Protein AF-A0A967VRZ6-F1 (afdb_monomer_lite)

Foldseek 3Di:
DPVPPPDPPPVVPPDDPVVVLVVVLVVVLVVCVVVLVVQLVVLQVVVVVDDDDPVCNCLSVVLSVLVSLVVSVVSVVVSCVVVDDPVRCCCVVVVVVVVQVVVQVVLVVCVVVDVVSVPPGSNVVVCCCQCPPPHSVVSVVPDSDPDDD

Secondary structure (DSSP, 8-state):
---SS----TTTSS--HHHHHHHHHHHHHHHTHHHHHHHHHHHHHHHHTS---GGGTTHHHHHHHHHHHHHHHHHHHHHHHHHS-HHHHHHHHHHHHHHHHHHHHHHHHHHTT-GGGTT--HHHHHHHHHHSTT-TTHHHHS-SSSS--

Radius of gyration: 22.6 Å; chains: 1; bounding box: 40×60×63 Å

Structure (mmCIF, N/CA/C/O backbone):
data_AF-A0A967VRZ6-F1
#
_entry.id   AF-A0A967VRZ6-F1
#
loop_
_atom_site.group_PDB
_atom_site.id
_atom_site.type_symbol
_atom_site.label_atom_id
_atom_site.label_alt_id
_atom_site.label_comp_id
_atom_site.label_asym_id
_atom_site.label_entity_id
_atom_site.label_seq_id
_atom_site.pdbx_PDB_ins_code
_atom_site.Cartn_x
_atom_site.Cartn_y
_atom_site.Cartn_z
_atom_site.occupancy
_atom_site.B_iso_or_equiv
_atom_site.auth_seq_id
_atom_site.auth_comp_id
_atom_site.auth_asym_id
_atom_site.auth_atom_id
_atom_site.pdbx_PDB_model_num
ATOM 1 N N . PRO A 1 1 ? -8.370 15.544 37.662 1.00 50.69 1 PRO A N 1
ATOM 2 C CA . PRO A 1 1 ? -7.248 16.485 37.895 1.00 50.69 1 PRO A CA 1
ATOM 3 C C . PRO A 1 1 ? -6.350 16.622 36.646 1.00 50.69 1 PRO A C 1
ATOM 5 O O . PRO A 1 1 ? -5.153 16.394 36.717 1.00 50.69 1 PRO A O 1
ATOM 8 N N . ASP A 1 2 ? -6.941 17.003 35.504 1.00 49.00 2 ASP A N 1
ATOM 9 C CA . ASP A 1 2 ? -6.241 17.066 34.200 1.00 49.00 2 ASP A CA 1
ATOM 10 C C . ASP A 1 2 ? -6.598 18.347 33.412 1.00 49.00 2 ASP A C 1
ATOM 12 O O . ASP A 1 2 ? -6.578 18.407 32.190 1.00 49.00 2 ASP A O 1
ATOM 16 N N . HIS A 1 3 ? -7.028 19.393 34.125 1.00 50.84 3 HIS A N 1
ATOM 17 C CA . HIS A 1 3 ? -7.398 20.700 33.552 1.00 50.84 3 HIS A CA 1
ATOM 18 C C . HIS A 1 3 ? -6.331 21.771 33.824 1.00 50.84 3 HIS A C 1
ATOM 20 O O . HIS A 1 3 ? -6.504 22.928 33.459 1.00 50.84 3 HIS A O 1
ATOM 26 N N . GLN A 1 4 ? -5.223 21.394 34.470 1.00 56.00 4 GLN A N 1
ATOM 27 C CA . GLN A 1 4 ? -4.163 22.323 34.870 1.00 56.00 4 GLN A CA 1
ATOM 28 C C . GLN A 1 4 ? -3.108 22.558 33.776 1.00 56.00 4 GLN A C 1
ATOM 30 O O . GLN A 1 4 ? -2.335 23.500 33.888 1.00 56.00 4 GLN A O 1
ATOM 35 N N . ALA A 1 5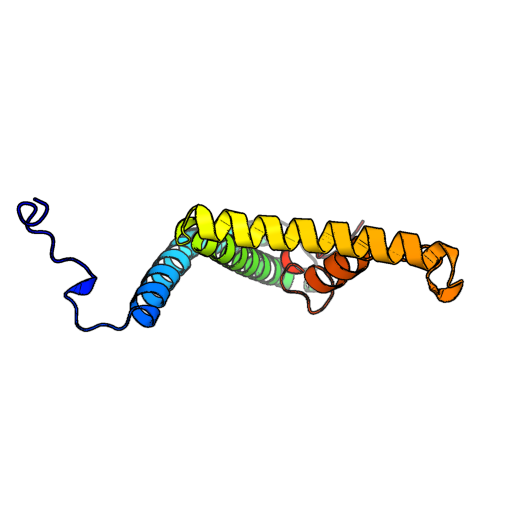 ? -3.086 21.759 32.700 1.00 55.28 5 ALA A N 1
ATOM 36 C CA . ALA A 1 5 ? -2.044 21.844 31.670 1.00 55.28 5 ALA A CA 1
ATOM 37 C C . ALA A 1 5 ? -2.298 22.893 30.565 1.00 55.28 5 ALA A C 1
ATOM 39 O O . ALA A 1 5 ? -1.468 23.047 29.674 1.00 55.28 5 ALA A O 1
ATOM 40 N N . GLY A 1 6 ? -3.432 23.609 30.569 1.00 50.97 6 GLY A N 1
ATOM 41 C CA . GLY A 1 6 ? -3.705 24.679 29.592 1.00 50.97 6 GLY A CA 1
ATOM 42 C C . GLY A 1 6 ? -3.729 24.230 28.122 1.00 50.97 6 GLY A C 1
ATOM 43 O O . GLY A 1 6 ? -3.726 25.060 27.216 1.00 50.97 6 GLY A O 1
ATOM 44 N N . HIS A 1 7 ? -3.740 22.924 27.857 1.00 55.12 7 HIS A N 1
ATOM 45 C CA . HIS A 1 7 ? -3.824 22.388 26.508 1.00 55.12 7 HIS A CA 1
ATOM 46 C C . HIS A 1 7 ? -5.282 22.433 26.062 1.00 55.12 7 HIS A C 1
ATOM 48 O O . HIS A 1 7 ? -6.134 21.720 26.597 1.00 55.12 7 HIS A O 1
ATOM 54 N N . ALA A 1 8 ? -5.576 23.284 25.079 1.00 57.75 8 ALA A N 1
ATOM 55 C CA . ALA A 1 8 ? -6.825 23.211 24.341 1.00 57.75 8 ALA A CA 1
ATOM 56 C C . ALA A 1 8 ? -6.891 21.825 23.681 1.00 57.75 8 ALA A C 1
ATOM 58 O O . ALA A 1 8 ? -6.202 21.556 22.698 1.00 57.75 8 ALA A O 1
ATOM 59 N N . TYR A 1 9 ? -7.659 20.914 24.279 1.00 56.25 9 TYR A N 1
ATOM 60 C CA . TYR A 1 9 ? -7.866 19.574 23.742 1.00 56.25 9 TYR A CA 1
ATOM 61 C C . TYR A 1 9 ? -8.373 19.697 22.303 1.00 56.25 9 TYR A C 1
ATOM 63 O O . TYR A 1 9 ? -9.279 20.477 22.045 1.00 56.25 9 TYR A O 1
ATOM 71 N N . ALA A 1 10 ? -7.880 18.886 21.365 1.00 55.25 10 ALA A N 1
ATOM 72 C CA . ALA A 1 10 ? -8.380 18.892 19.981 1.00 55.25 10 ALA A CA 1
ATOM 73 C C . ALA A 1 10 ? -9.906 18.636 19.873 1.00 55.25 10 ALA A C 1
ATOM 75 O O . ALA A 1 10 ? -10.511 18.911 18.842 1.00 55.25 10 ALA A O 1
ATOM 76 N N . LEU A 1 11 ? -10.529 18.140 20.949 1.00 54.81 11 LEU A N 1
ATOM 77 C CA . LEU A 1 11 ? -11.976 17.977 21.121 1.00 54.81 11 LEU A CA 1
ATOM 78 C C . LEU A 1 11 ? -12.737 19.260 21.511 1.00 54.81 11 LEU A C 1
ATOM 80 O O . LEU A 1 11 ? -13.963 19.225 21.517 1.00 54.81 11 LEU A O 1
ATOM 84 N N . SER A 1 12 ? -12.062 20.365 21.845 1.00 66.38 12 SER A N 1
ATOM 85 C CA . SER A 1 12 ? -12.703 21.674 22.049 1.00 66.38 12 SER A CA 1
ATOM 86 C C . SER A 1 12 ? -12.881 22.448 20.742 1.00 66.38 12 SER A C 1
ATOM 88 O O . SER A 1 12 ? -13.690 23.373 20.681 1.00 66.38 12 SER A O 1
ATOM 90 N N . LEU A 1 13 ? -12.161 22.060 19.684 1.00 65.81 13 LEU A N 1
ATOM 91 C CA . LEU A 1 13 ? -12.401 22.575 18.344 1.00 65.81 13 LEU A CA 1
ATOM 92 C C . LEU A 1 13 ? -13.711 21.974 17.807 1.00 65.81 13 LEU A C 1
ATOM 94 O O . LEU A 1 13 ? -13.904 20.760 17.907 1.00 65.81 13 LEU A O 1
ATOM 98 N N . PRO A 1 14 ? -14.601 22.778 17.197 1.00 83.12 14 PRO A N 1
ATOM 99 C CA . PRO A 1 14 ? -15.870 22.320 16.630 1.00 83.12 14 PRO A CA 1
ATOM 100 C C . PRO A 1 14 ? -15.648 21.572 15.302 1.00 83.12 14 PRO A C 1
ATOM 102 O O . PRO A 1 14 ? -16.199 21.923 14.260 1.00 83.12 14 PRO A O 1
ATOM 105 N N . ILE A 1 15 ? -14.787 20.552 15.313 1.00 85.88 15 ILE A N 1
ATOM 106 C CA . ILE A 1 15 ? -14.423 19.742 14.153 1.00 85.88 15 ILE A CA 1
ATOM 107 C C . ILE A 1 15 ? -14.869 18.299 14.416 1.00 85.88 15 ILE A C 1
ATOM 109 O O . ILE A 1 15 ? -14.553 17.730 15.462 1.00 85.88 15 ILE A O 1
ATOM 113 N N . PRO A 1 16 ? -15.587 17.660 13.477 1.00 89.00 16 PRO A N 1
ATOM 114 C CA . PRO A 1 16 ? -15.984 16.271 13.642 1.00 89.00 16 PRO A CA 1
ATOM 115 C C . PRO A 1 16 ? -14.762 15.338 13.627 1.00 89.00 16 PRO A C 1
ATOM 117 O O . PRO A 1 16 ? -13.801 15.552 12.885 1.00 89.00 16 PRO A O 1
ATOM 120 N N . ARG A 1 17 ? -14.822 14.252 14.411 1.00 85.19 17 ARG A N 1
ATOM 121 C CA . ARG A 1 17 ? -13.691 13.323 14.622 1.00 85.19 17 ARG A CA 1
ATOM 122 C C . ARG A 1 17 ? -13.119 12.742 13.325 1.00 85.19 17 ARG A C 1
ATOM 124 O O . ARG A 1 17 ? -11.906 12.611 13.213 1.00 85.19 17 ARG A O 1
ATOM 131 N N . TRP A 1 18 ? -13.962 12.439 12.335 1.00 86.50 18 TRP A N 1
ATOM 132 C CA . TRP A 1 18 ? -13.509 11.909 11.042 1.00 86.50 18 TRP A CA 1
ATOM 133 C C . TRP A 1 18 ? -12.595 12.897 10.308 1.00 86.50 18 TRP A C 1
ATOM 135 O O . TRP A 1 18 ? -11.572 12.501 9.758 1.00 86.50 18 TRP A O 1
ATOM 145 N N . ARG A 1 19 ? -12.913 14.196 10.362 1.00 90.88 19 ARG A N 1
ATOM 146 C CA . ARG A 1 19 ? -12.126 15.241 9.703 1.00 90.88 19 ARG A CA 1
ATOM 147 C C . ARG A 1 19 ? -10.791 15.440 10.407 1.00 90.88 19 ARG A C 1
ATOM 149 O O . ARG A 1 19 ? -9.781 15.593 9.736 1.00 90.88 19 ARG A O 1
ATOM 156 N N . TYR A 1 20 ? -10.774 15.371 11.738 1.00 88.81 20 TYR A N 1
ATOM 157 C CA . TYR A 1 20 ? -9.529 15.397 12.507 1.00 88.81 20 TYR A CA 1
ATOM 158 C C . TYR A 1 20 ? -8.598 14.230 12.137 1.00 88.81 20 TYR A C 1
ATOM 160 O O . TYR A 1 20 ? -7.411 14.440 11.897 1.00 88.81 20 TYR A O 1
ATOM 168 N N . VAL A 1 21 ? -9.139 13.012 12.024 1.00 90.56 21 VAL A N 1
ATOM 169 C CA . VAL A 1 21 ? -8.361 11.830 11.614 1.00 90.56 21 VAL A CA 1
ATOM 170 C C . VAL A 1 21 ? -7.822 11.985 10.190 1.00 90.56 21 VAL A C 1
ATOM 172 O O . VAL A 1 21 ? -6.648 11.707 9.964 1.00 90.56 21 VAL A O 1
ATOM 175 N N . LEU A 1 22 ? -8.638 12.476 9.250 1.00 91.94 22 LEU A N 1
ATOM 176 C CA . LEU A 1 22 ? -8.192 12.724 7.876 1.00 91.94 22 LEU A CA 1
ATOM 177 C C . LEU A 1 22 ? -7.097 13.787 7.793 1.00 91.94 22 LEU A C 1
ATOM 179 O O . LEU A 1 22 ? -6.158 13.602 7.031 1.00 91.94 22 LEU A O 1
ATOM 183 N N . LEU A 1 23 ? -7.190 14.868 8.572 1.00 93.56 23 LEU A N 1
ATOM 184 C CA . LEU A 1 23 ? -6.147 15.895 8.614 1.00 93.56 23 LEU A CA 1
ATOM 185 C C . LEU A 1 23 ? -4.827 15.312 9.126 1.00 93.56 23 LEU A C 1
ATOM 187 O O . LEU A 1 23 ? -3.804 15.456 8.471 1.00 93.56 23 LEU A O 1
ATOM 191 N N . LYS A 1 24 ? -4.863 14.549 10.225 1.00 92.56 24 LYS A N 1
ATOM 192 C CA . LYS A 1 24 ? -3.666 13.897 10.775 1.00 92.56 24 LYS A CA 1
ATOM 193 C C . LYS A 1 24 ? -3.041 12.889 9.798 1.00 92.56 24 LYS A C 1
ATOM 195 O O . LYS A 1 24 ? -1.820 12.780 9.723 1.00 92.56 24 LYS A O 1
ATOM 200 N N . MET A 1 25 ? -3.879 12.157 9.063 1.00 94.38 25 MET A N 1
ATOM 201 C CA . MET A 1 25 ? -3.450 11.241 8.002 1.00 94.38 25 MET A CA 1
ATOM 202 C C . MET A 1 25 ? -2.830 12.007 6.821 1.00 94.38 25 MET A C 1
ATOM 204 O O . MET A 1 25 ? -1.788 11.616 6.304 1.00 94.38 25 MET A O 1
ATOM 208 N N . ALA A 1 26 ? -3.447 13.111 6.396 1.00 95.19 26 ALA A N 1
ATOM 209 C CA . ALA A 1 26 ? -2.943 13.943 5.308 1.00 95.19 26 ALA A CA 1
ATOM 210 C C . ALA A 1 26 ? -1.589 14.575 5.654 1.00 95.19 26 ALA A C 1
ATOM 212 O O . ALA A 1 26 ? -0.688 14.551 4.820 1.00 95.19 26 ALA A O 1
ATOM 213 N N . ASP A 1 27 ? -1.417 15.058 6.887 1.00 95.12 27 ASP A N 1
ATOM 214 C CA . ASP A 1 27 ? -0.147 15.612 7.360 1.00 95.12 27 ASP A CA 1
ATOM 215 C C . ASP A 1 27 ? 0.974 14.575 7.250 1.00 95.12 27 ASP A C 1
ATOM 217 O O . ASP A 1 27 ? 2.020 14.847 6.662 1.00 95.12 27 ASP A O 1
ATOM 221 N N . GLY A 1 28 ? 0.755 13.352 7.744 1.00 94.19 28 GLY A N 1
ATOM 222 C CA . GLY A 1 28 ? 1.761 12.297 7.624 1.00 94.19 28 GLY A CA 1
ATOM 223 C C . GLY A 1 28 ? 2.013 11.864 6.179 1.00 94.19 28 GLY A C 1
ATOM 224 O O . GLY A 1 28 ? 3.162 11.623 5.824 1.00 94.19 28 GLY A O 1
ATOM 225 N N . ALA A 1 29 ? 0.991 11.850 5.318 1.00 94.94 29 ALA A N 1
ATOM 226 C CA . ALA A 1 29 ? 1.181 11.617 3.887 1.00 94.94 29 ALA A CA 1
ATOM 227 C C . ALA A 1 29 ? 2.042 12.716 3.234 1.00 94.94 29 ALA A C 1
ATOM 229 O O . ALA A 1 29 ? 2.925 12.408 2.437 1.00 94.94 29 ALA A O 1
ATOM 230 N N . ILE A 1 30 ? 1.850 13.986 3.608 1.00 96.94 30 ILE A N 1
ATOM 231 C CA . ILE A 1 30 ? 2.684 15.109 3.151 1.00 96.94 30 ILE A CA 1
ATOM 232 C C . ILE A 1 30 ? 4.133 14.939 3.626 1.00 96.94 30 ILE A C 1
ATOM 234 O O . ILE A 1 30 ? 5.055 15.149 2.839 1.00 96.94 30 ILE A O 1
ATOM 238 N N . PHE A 1 31 ? 4.356 14.495 4.867 1.00 96.69 31 PHE A N 1
ATOM 239 C CA . PHE A 1 31 ? 5.703 14.235 5.392 1.00 96.69 31 PHE A CA 1
ATOM 240 C C . PHE A 1 31 ? 6.475 13.147 4.631 1.00 96.69 31 PHE A C 1
ATOM 242 O O . PHE A 1 31 ? 7.701 13.107 4.722 1.00 96.69 31 PHE A O 1
ATOM 249 N N . LEU A 1 32 ? 5.802 12.293 3.855 1.00 96.81 32 LEU A N 1
ATOM 250 C CA . LEU A 1 32 ? 6.462 11.299 3.006 1.00 96.81 32 LEU A CA 1
ATOM 251 C C . LEU A 1 32 ? 6.961 11.885 1.678 1.00 96.81 32 LEU A C 1
ATOM 253 O O . LEU A 1 32 ? 7.834 11.282 1.047 1.00 96.81 32 LEU A O 1
ATOM 257 N N . LEU A 1 33 ? 6.440 13.039 1.236 1.00 96.12 33 LEU A N 1
ATOM 258 C CA . LEU A 1 33 ? 6.794 13.637 -0.059 1.00 96.12 33 LEU A CA 1
ATOM 259 C C . LEU A 1 33 ? 8.307 13.832 -0.239 1.00 96.12 33 LEU A C 1
ATOM 261 O O . LEU A 1 33 ? 8.807 13.458 -1.299 1.00 96.12 33 LEU A O 1
ATOM 265 N N . PRO A 1 34 ? 9.073 14.342 0.748 1.00 97.81 34 PRO A N 1
ATOM 266 C CA . PRO A 1 34 ? 10.517 14.491 0.594 1.00 97.81 34 PRO A CA 1
ATOM 267 C C . PRO A 1 34 ? 11.228 13.170 0.280 1.00 97.81 34 PRO A C 1
ATOM 269 O O . PRO A 1 34 ? 12.061 13.133 -0.621 1.00 97.81 34 PRO A O 1
ATOM 272 N N . ALA A 1 35 ? 10.872 12.072 0.957 1.00 97.00 35 ALA A N 1
ATOM 273 C CA . ALA A 1 35 ? 11.469 10.759 0.700 1.00 97.00 35 ALA A CA 1
ATOM 274 C C . ALA A 1 35 ? 11.149 10.259 -0.719 1.00 97.00 35 ALA A C 1
ATOM 276 O O . ALA A 1 35 ? 12.018 9.724 -1.408 1.00 97.00 35 ALA A O 1
ATOM 277 N N . ALA A 1 36 ? 9.918 10.490 -1.181 1.00 96.56 36 ALA A N 1
ATOM 278 C CA . ALA A 1 36 ? 9.482 10.144 -2.531 1.00 96.56 36 ALA A CA 1
ATOM 279 C C . ALA A 1 36 ? 10.232 10.931 -3.605 1.00 96.56 36 ALA A C 1
ATOM 281 O O . ALA A 1 36 ? 10.674 10.359 -4.598 1.00 96.56 36 ALA A O 1
ATOM 282 N N . LEU A 1 37 ? 10.400 12.236 -3.382 1.00 97.50 37 LEU A N 1
ATOM 283 C CA . LEU A 1 37 ? 11.125 13.120 -4.285 1.00 97.50 37 LEU A CA 1
ATOM 284 C C . LEU A 1 37 ? 12.602 12.741 -4.348 1.00 97.50 37 LEU A C 1
ATOM 286 O O . LEU A 1 37 ? 13.137 12.618 -5.443 1.00 97.50 37 LEU A O 1
ATOM 290 N N . VAL A 1 38 ? 13.249 12.492 -3.205 1.00 98.12 38 VAL A N 1
ATOM 291 C CA . VAL A 1 38 ? 14.649 12.040 -3.163 1.00 98.12 38 VAL A CA 1
ATOM 292 C C . VAL A 1 38 ? 14.824 10.745 -3.953 1.00 98.12 38 VAL A C 1
ATOM 294 O O . VAL A 1 38 ? 15.734 10.653 -4.775 1.00 98.12 3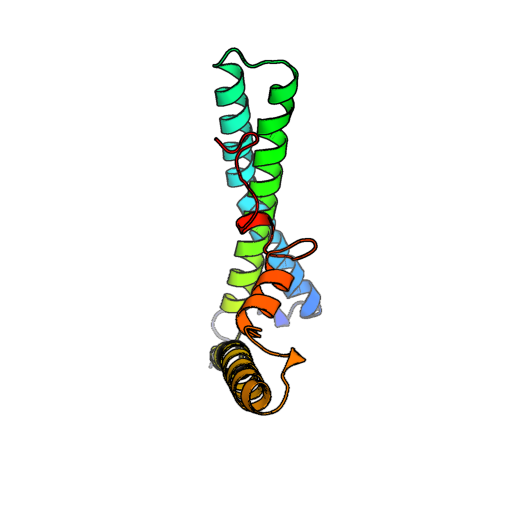8 VAL A O 1
ATOM 297 N N . PHE A 1 39 ? 13.934 9.768 -3.762 1.00 96.94 39 PHE A N 1
ATOM 298 C CA . PHE A 1 39 ? 13.967 8.524 -4.526 1.00 96.94 39 PHE A CA 1
ATOM 299 C C . PHE A 1 39 ? 13.760 8.763 -6.028 1.00 96.94 39 PHE A C 1
ATOM 301 O O . PHE A 1 39 ? 14.506 8.231 -6.846 1.00 96.94 39 PHE A O 1
ATOM 308 N N . TRP A 1 40 ? 12.785 9.596 -6.401 1.00 97.12 40 TRP A N 1
ATOM 309 C CA . TRP A 1 40 ? 12.495 9.921 -7.797 1.00 97.12 40 TRP A CA 1
ATOM 310 C C . TRP A 1 40 ? 13.671 10.610 -8.495 1.00 97.12 40 TRP A C 1
ATOM 312 O O . TRP A 1 40 ? 14.093 10.165 -9.561 1.00 97.12 40 TRP A O 1
ATOM 322 N N . PHE A 1 41 ? 14.251 11.642 -7.876 1.00 97.81 41 PHE A N 1
ATOM 323 C CA . PHE A 1 41 ? 15.439 12.314 -8.401 1.00 97.81 41 PHE A CA 1
ATOM 324 C C . PHE A 1 41 ? 16.638 11.369 -8.467 1.00 97.81 41 PHE A C 1
ATOM 326 O O . PHE A 1 41 ? 17.343 11.364 -9.472 1.00 97.81 41 PHE A O 1
ATOM 333 N N . GLY A 1 42 ? 16.845 10.529 -7.450 1.00 96.25 42 GLY A N 1
ATOM 334 C CA . GLY A 1 42 ? 17.889 9.505 -7.464 1.00 96.25 42 GLY A CA 1
ATOM 335 C C . GLY A 1 42 ? 17.732 8.530 -8.633 1.00 96.25 42 GLY A C 1
ATOM 336 O O . GLY A 1 42 ? 18.705 8.247 -9.328 1.00 96.25 42 GLY A O 1
ATOM 337 N N . ALA A 1 43 ? 16.506 8.081 -8.909 1.00 94.06 43 ALA A N 1
ATOM 338 C CA . ALA A 1 43 ? 16.209 7.196 -10.031 1.00 94.06 43 ALA A CA 1
ATOM 339 C C . ALA A 1 43 ? 16.437 7.880 -11.391 1.00 94.06 43 ALA A C 1
ATOM 341 O O . ALA A 1 43 ? 16.994 7.262 -12.298 1.00 94.06 43 ALA A O 1
ATOM 342 N N . LEU A 1 44 ? 16.053 9.154 -11.537 1.00 95.38 44 LEU A N 1
ATOM 343 C CA . LEU A 1 44 ? 16.310 9.936 -12.752 1.00 95.38 44 LEU A CA 1
ATOM 344 C C . LEU A 1 44 ? 17.808 10.155 -12.987 1.00 95.38 44 LEU A C 1
ATOM 346 O O . LEU A 1 44 ? 18.283 9.967 -14.103 1.00 95.38 44 LEU A O 1
ATOM 350 N N . LEU A 1 45 ? 18.556 10.516 -11.941 1.00 95.75 45 LEU A N 1
ATOM 351 C CA . LEU A 1 45 ? 20.006 10.702 -12.020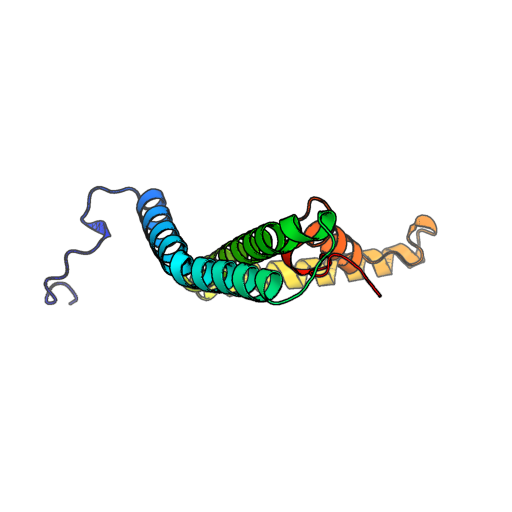 1.00 95.75 45 LEU A CA 1
ATOM 352 C C . LEU A 1 45 ? 20.724 9.392 -12.364 1.00 95.75 45 LEU A C 1
ATOM 354 O O . LEU A 1 45 ? 21.614 9.395 -13.209 1.00 95.75 45 LEU A O 1
ATOM 358 N N . ALA A 1 46 ? 20.314 8.275 -11.757 1.00 93.38 46 ALA A N 1
ATOM 359 C CA . ALA A 1 46 ? 20.873 6.958 -12.047 1.00 93.38 46 ALA A CA 1
ATOM 360 C C . ALA A 1 46 ? 20.573 6.495 -13.481 1.00 93.38 46 ALA A C 1
ATOM 362 O O . ALA A 1 46 ? 21.435 5.922 -14.138 1.00 93.38 46 ALA A O 1
ATOM 363 N N . ALA A 1 47 ? 19.371 6.761 -13.996 1.00 93.00 47 ALA A N 1
ATOM 364 C CA . ALA A 1 47 ? 19.044 6.454 -15.386 1.00 93.00 47 ALA A CA 1
ATOM 365 C C . ALA A 1 47 ? 19.768 7.376 -16.376 1.00 93.00 47 ALA A C 1
ATOM 367 O O . ALA A 1 47 ? 20.122 6.943 -17.464 1.00 93.00 47 ALA A O 1
ATOM 368 N N . GLY A 1 48 ? 20.008 8.635 -16.000 1.00 92.62 48 GLY A N 1
ATOM 369 C CA . GLY A 1 48 ? 20.746 9.596 -16.819 1.00 92.62 48 GLY A CA 1
ATOM 370 C C . GLY A 1 48 ? 22.258 9.360 -16.859 1.00 92.62 48 GLY A C 1
ATOM 371 O O . GLY A 1 48 ? 22.919 9.862 -17.764 1.00 92.62 48 GLY A O 1
ATOM 372 N N . SER A 1 49 ? 22.820 8.604 -15.909 1.00 95.25 49 SER A N 1
ATOM 373 C CA . SER A 1 49 ? 24.252 8.278 -15.883 1.00 95.25 49 SER A CA 1
ATOM 374 C C . SER A 1 49 ? 24.626 7.054 -16.726 1.00 95.25 49 SER A C 1
ATOM 376 O O . SER A 1 49 ? 25.814 6.786 -16.911 1.00 95.25 49 SER A O 1
ATOM 378 N N . VAL A 1 50 ? 23.639 6.326 -17.257 1.00 93.38 50 VAL A N 1
ATOM 379 C CA . VAL A 1 50 ? 23.828 5.116 -18.066 1.00 93.38 50 VAL A CA 1
ATOM 380 C C . VAL A 1 50 ? 23.187 5.307 -19.439 1.00 93.38 50 VAL A C 1
ATOM 382 O O . VAL A 1 50 ? 22.097 5.856 -19.562 1.00 93.38 50 VAL A O 1
ATOM 385 N N . THR A 1 51 ? 23.840 4.827 -20.498 1.00 93.62 51 THR A N 1
ATOM 386 C CA . THR A 1 51 ? 23.252 4.800 -21.844 1.00 93.62 51 THR A CA 1
ATOM 387 C C . THR A 1 51 ? 22.174 3.718 -21.916 1.00 93.62 51 THR A C 1
ATOM 389 O O . THR A 1 51 ? 22.489 2.531 -22.030 1.00 93.62 51 THR A O 1
ATOM 392 N N . LEU A 1 52 ? 20.907 4.122 -21.824 1.00 88.69 52 LEU A N 1
ATOM 393 C CA . LEU A 1 52 ? 19.746 3.240 -21.914 1.00 88.69 52 LEU A CA 1
ATOM 394 C C . LEU A 1 52 ? 19.069 3.389 -23.290 1.00 88.69 52 LEU A C 1
ATOM 396 O O . LEU A 1 52 ? 19.092 4.472 -23.869 1.00 88.69 52 LEU A O 1
ATOM 400 N N . PRO A 1 53 ? 18.452 2.326 -23.833 1.00 91.44 53 PRO A N 1
ATOM 401 C CA . PRO A 1 53 ? 17.537 2.441 -24.967 1.00 91.44 53 PRO A CA 1
ATOM 402 C C . PRO A 1 53 ? 16.352 3.365 -24.644 1.00 91.44 53 PRO A C 1
ATOM 404 O O . PRO A 1 53 ? 15.829 3.314 -23.530 1.00 91.44 53 PRO A O 1
ATOM 407 N N . ASP A 1 54 ? 15.854 4.121 -25.628 1.00 85.88 54 ASP A N 1
ATOM 408 C CA . ASP A 1 54 ? 14.780 5.122 -25.451 1.00 85.88 54 ASP A CA 1
ATOM 409 C C . ASP A 1 54 ? 13.540 4.586 -24.704 1.00 85.88 54 ASP A C 1
ATOM 411 O O . ASP A 1 54 ? 12.943 5.280 -23.879 1.00 85.88 54 ASP A O 1
ATOM 415 N N . GLY A 1 55 ? 13.186 3.312 -24.914 1.00 83.62 55 GLY A N 1
ATOM 416 C CA . GLY A 1 55 ? 12.057 2.657 -24.240 1.00 83.62 55 GLY A CA 1
ATOM 417 C C . GLY A 1 55 ? 12.210 2.485 -22.718 1.00 83.62 55 GLY A C 1
ATOM 418 O O . GLY A 1 55 ? 11.211 2.330 -22.018 1.00 83.62 55 GLY A O 1
ATOM 419 N N . LEU A 1 56 ? 13.433 2.541 -22.184 1.00 85.94 56 LEU A N 1
ATOM 420 C CA . LEU A 1 56 ? 13.737 2.373 -20.757 1.00 85.94 56 LEU A CA 1
ATOM 421 C C . LEU A 1 56 ? 13.738 3.699 -19.977 1.00 85.94 56 LEU A C 1
ATOM 423 O O . LEU A 1 56 ? 13.719 3.679 -18.747 1.00 85.94 56 LEU A O 1
ATOM 427 N N . HIS A 1 57 ? 13.673 4.853 -20.646 1.00 86.69 57 HIS A N 1
ATOM 428 C CA . HIS A 1 57 ? 13.699 6.162 -19.977 1.00 86.69 57 HIS A CA 1
ATOM 429 C C . HIS A 1 57 ? 12.419 6.500 -19.200 1.00 86.69 57 HIS A C 1
ATOM 431 O O . HIS A 1 57 ? 12.454 7.324 -18.289 1.00 86.69 57 HIS A O 1
ATOM 437 N N . ALA A 1 58 ? 11.289 5.853 -19.503 1.00 86.81 58 ALA A N 1
ATOM 438 C CA . ALA A 1 58 ? 10.053 6.008 -18.726 1.00 86.81 58 ALA A CA 1
ATOM 439 C C . ALA A 1 58 ? 10.090 5.247 -17.386 1.00 86.81 58 ALA A C 1
ATOM 441 O O . ALA A 1 58 ? 9.286 5.507 -16.483 1.00 86.81 58 ALA A O 1
ATOM 442 N N . TYR A 1 59 ? 11.024 4.305 -17.247 1.00 89.69 59 TYR A N 1
ATOM 443 C CA . TYR A 1 59 ? 11.089 3.392 -16.117 1.00 89.69 59 TYR A CA 1
ATOM 444 C C . TYR A 1 59 ? 11.306 4.064 -14.749 1.00 89.69 59 TYR A C 1
ATOM 446 O O . TYR A 1 59 ? 10.574 3.730 -13.813 1.00 89.69 59 TYR A O 1
ATOM 454 N N . PRO A 1 60 ? 12.222 5.041 -14.598 1.00 92.62 60 PRO A N 1
ATOM 455 C CA . PRO A 1 60 ? 12.490 5.679 -13.308 1.00 92.62 60 PRO A CA 1
ATOM 456 C C . PRO A 1 60 ? 11.257 6.357 -12.705 1.00 92.62 60 PRO A C 1
ATOM 458 O O . PRO A 1 60 ? 11.014 6.263 -11.503 1.00 92.62 60 PRO A O 1
ATOM 461 N N . THR A 1 61 ? 10.437 6.998 -13.541 1.00 93.19 61 THR A N 1
ATOM 462 C CA . THR A 1 61 ? 9.207 7.666 -13.096 1.00 93.19 61 THR A CA 1
ATOM 463 C C . THR A 1 61 ? 8.151 6.653 -12.658 1.00 93.19 61 THR A C 1
ATOM 465 O O . THR A 1 61 ? 7.510 6.838 -11.624 1.00 93.19 61 THR A O 1
ATOM 468 N N . LEU A 1 62 ? 7.991 5.550 -13.395 1.00 91.38 62 LEU A N 1
ATOM 469 C CA . LEU A 1 62 ? 7.066 4.478 -13.021 1.00 91.38 62 LEU A CA 1
ATOM 470 C C . LEU A 1 62 ? 7.489 3.793 -11.713 1.00 91.38 62 LEU A C 1
ATOM 472 O O . LEU A 1 62 ? 6.646 3.530 -10.853 1.00 91.38 62 LEU A O 1
ATOM 476 N N . LEU A 1 63 ? 8.790 3.553 -11.538 1.00 92.06 63 LEU A N 1
ATOM 477 C CA . LEU A 1 63 ? 9.360 3.009 -10.308 1.00 92.06 63 LEU A CA 1
ATOM 478 C C . LEU A 1 63 ? 9.114 3.943 -9.117 1.00 92.06 63 LEU A C 1
ATOM 480 O O . LEU A 1 63 ? 8.649 3.496 -8.070 1.00 92.06 63 LEU A O 1
ATOM 484 N N . ALA A 1 64 ? 9.358 5.244 -9.286 1.00 93.88 64 ALA A N 1
ATOM 485 C CA . ALA A 1 64 ? 9.105 6.240 -8.251 1.00 93.88 64 ALA A CA 1
ATOM 486 C C . ALA A 1 64 ? 7.624 6.336 -7.868 1.00 93.88 64 ALA A C 1
ATOM 488 O O . ALA A 1 64 ? 7.301 6.429 -6.685 1.00 93.88 64 ALA A O 1
ATOM 489 N N . MET A 1 65 ? 6.711 6.240 -8.838 1.00 92.12 65 MET A N 1
ATOM 490 C CA . MET A 1 65 ? 5.275 6.230 -8.559 1.00 92.12 65 MET A CA 1
ATOM 491 C C . MET A 1 65 ? 4.859 4.988 -7.756 1.00 92.12 65 MET A C 1
ATOM 493 O O . MET A 1 65 ? 4.093 5.097 -6.799 1.00 92.12 65 MET A O 1
ATOM 497 N N . ARG A 1 66 ? 5.396 3.806 -8.090 1.00 92.06 66 ARG A N 1
ATOM 498 C CA . ARG A 1 66 ? 5.163 2.580 -7.304 1.00 92.06 66 ARG A CA 1
ATOM 499 C C . ARG A 1 66 ? 5.721 2.705 -5.892 1.00 92.06 66 ARG A C 1
ATOM 501 O O . ARG A 1 66 ? 5.023 2.371 -4.940 1.00 92.06 66 ARG A O 1
ATOM 508 N N . PHE A 1 67 ? 6.927 3.247 -5.750 1.00 93.88 67 PHE A N 1
ATOM 509 C CA . PHE A 1 67 ? 7.525 3.537 -4.451 1.00 93.88 67 PHE A CA 1
ATOM 510 C C . PHE A 1 67 ? 6.653 4.479 -3.614 1.00 93.88 67 PHE A C 1
ATOM 512 O O . PHE A 1 67 ? 6.383 4.203 -2.447 1.00 93.88 67 PHE A O 1
ATOM 519 N N . TRP A 1 68 ? 6.128 5.542 -4.223 1.00 94.81 68 TRP A N 1
ATOM 520 C CA . TRP A 1 68 ? 5.204 6.463 -3.570 1.00 94.81 68 TRP A CA 1
ATOM 521 C C . TRP A 1 68 ? 3.932 5.766 -3.077 1.00 94.81 68 TRP A C 1
ATOM 523 O O . TRP A 1 68 ? 3.568 5.890 -1.908 1.00 94.81 68 TRP A O 1
ATOM 533 N N . MET A 1 69 ? 3.286 4.973 -3.937 1.00 93.31 69 MET A N 1
ATOM 534 C CA . MET A 1 69 ? 2.097 4.203 -3.561 1.00 93.31 69 MET A CA 1
ATOM 535 C C . MET A 1 69 ? 2.393 3.191 -2.447 1.00 93.31 69 MET A C 1
ATOM 537 O O . MET A 1 69 ? 1.593 3.051 -1.523 1.00 93.31 69 MET A O 1
ATOM 541 N N . ALA A 1 70 ? 3.551 2.526 -2.496 1.00 94.31 70 ALA A N 1
ATOM 542 C CA . ALA A 1 70 ? 4.003 1.604 -1.461 1.00 94.31 70 ALA A CA 1
ATOM 543 C C . ALA A 1 70 ? 4.201 2.320 -0.118 1.00 94.31 70 ALA A C 1
ATOM 545 O O . ALA A 1 70 ? 3.789 1.813 0.922 1.00 94.31 70 ALA A O 1
ATOM 546 N N . MET A 1 71 ? 4.792 3.515 -0.113 1.00 96.44 71 MET A N 1
ATOM 547 C CA . MET A 1 71 ? 4.948 4.292 1.116 1.00 96.44 71 MET A CA 1
ATOM 548 C C . MET A 1 71 ? 3.603 4.741 1.685 1.00 96.44 71 MET A C 1
ATOM 550 O O . MET A 1 71 ? 3.380 4.589 2.884 1.00 96.44 71 MET A O 1
ATOM 554 N N . LEU A 1 72 ? 2.689 5.240 0.845 1.00 95.69 72 LEU A N 1
ATOM 555 C CA . LEU A 1 72 ? 1.350 5.643 1.285 1.00 95.69 72 LEU A CA 1
ATOM 556 C C . LEU A 1 72 ? 0.562 4.470 1.876 1.00 95.69 72 LEU A C 1
ATOM 558 O O . LEU A 1 72 ? -0.089 4.628 2.908 1.00 95.69 72 LEU A O 1
ATOM 562 N N . LEU A 1 73 ? 0.642 3.292 1.252 1.00 95.31 73 LEU A N 1
ATOM 563 C CA . LEU A 1 73 ? -0.027 2.088 1.737 1.00 95.31 73 LEU A CA 1
ATOM 564 C C . LEU A 1 73 ? 0.562 1.611 3.073 1.00 95.31 73 LEU A C 1
ATOM 566 O O . LEU A 1 73 ? -0.193 1.346 4.009 1.00 95.31 73 LEU A O 1
ATOM 570 N N . ALA A 1 74 ? 1.893 1.572 3.198 1.00 95.38 74 ALA A N 1
ATOM 571 C CA . ALA A 1 74 ? 2.566 1.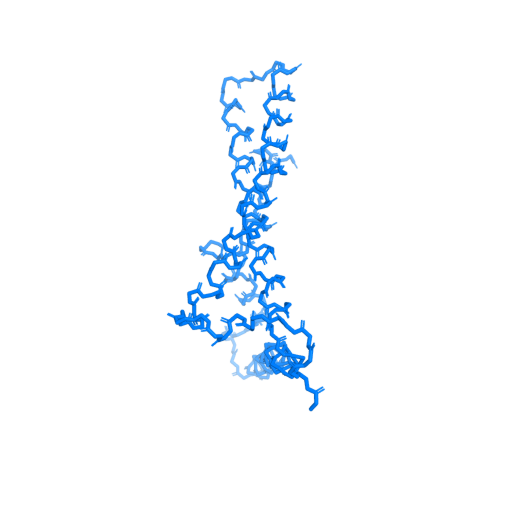225 4.452 1.00 95.38 74 ALA A CA 1
ATOM 572 C C . ALA A 1 74 ? 2.187 2.209 5.563 1.00 95.38 74 ALA A C 1
ATOM 574 O O . ALA A 1 74 ? 1.828 1.804 6.668 1.00 95.38 74 ALA A O 1
ATOM 575 N N . TYR A 1 75 ? 2.215 3.506 5.255 1.00 96.19 75 TYR A N 1
ATOM 576 C CA . TYR A 1 75 ? 1.824 4.553 6.183 1.00 96.19 75 TYR A CA 1
ATOM 577 C C . TYR A 1 75 ? 0.363 4.424 6.613 1.00 96.19 75 TYR A C 1
ATOM 579 O O . TYR A 1 75 ? 0.091 4.530 7.801 1.00 96.19 75 TYR A O 1
ATOM 587 N N . ALA A 1 76 ? -0.567 4.123 5.704 1.00 94.69 76 ALA A N 1
ATOM 588 C CA . ALA A 1 76 ? -1.970 3.907 6.051 1.00 94.69 76 ALA A CA 1
ATOM 589 C C . ALA A 1 76 ? -2.157 2.746 7.037 1.00 94.69 76 ALA A C 1
ATOM 591 O O . ALA A 1 76 ? -2.894 2.882 8.015 1.00 94.69 76 ALA A O 1
ATOM 592 N N . VAL A 1 77 ? -1.452 1.631 6.822 1.00 92.75 77 VAL A N 1
ATOM 593 C CA . VAL A 1 77 ? -1.483 0.479 7.735 1.00 92.75 77 VAL A CA 1
ATOM 594 C C . VAL A 1 77 ? -0.902 0.854 9.099 1.00 92.75 77 VAL A C 1
ATOM 596 O O . VAL A 1 77 ? -1.540 0.624 10.126 1.00 92.75 77 VAL A O 1
ATOM 599 N N . LEU A 1 78 ? 0.278 1.479 9.127 1.00 93.69 78 LEU A N 1
ATOM 600 C CA . LEU A 1 78 ? 0.932 1.888 10.372 1.00 93.69 78 LEU A CA 1
ATOM 601 C C . LEU A 1 78 ? 0.129 2.950 11.126 1.00 93.69 78 LEU A C 1
ATOM 603 O O . LEU A 1 78 ? 0.016 2.881 12.347 1.00 93.69 78 LEU A O 1
ATOM 607 N N . PHE A 1 79 ? -0.470 3.902 10.416 1.00 94.31 79 PHE A N 1
ATOM 608 C CA . PHE A 1 79 ? -1.342 4.918 10.989 1.00 94.31 79 PHE A CA 1
ATOM 609 C C . PHE A 1 79 ? -2.591 4.287 11.605 1.00 94.31 79 PHE A C 1
ATOM 611 O O . PHE A 1 79 ? -2.946 4.629 12.731 1.00 94.31 79 PHE A O 1
ATOM 618 N N . ALA A 1 80 ? -3.230 3.338 10.914 1.00 91.44 80 ALA A N 1
ATOM 619 C CA . ALA A 1 80 ? -4.383 2.617 11.444 1.00 91.44 80 ALA A CA 1
ATOM 620 C C . ALA A 1 80 ? -4.030 1.840 12.724 1.00 91.44 80 ALA A C 1
ATOM 622 O O . ALA A 1 80 ? -4.787 1.878 13.695 1.00 91.44 80 ALA A O 1
ATOM 623 N N . LEU A 1 81 ? -2.859 1.194 12.755 1.00 90.00 81 LEU A N 1
ATOM 624 C CA . LEU A 1 81 ? -2.353 0.509 13.946 1.00 90.00 81 LEU A CA 1
ATOM 625 C C . LEU A 1 81 ? -2.040 1.494 15.080 1.00 90.00 81 LEU A C 1
ATOM 627 O O . LEU A 1 81 ? -2.433 1.254 16.213 1.00 90.00 81 LEU A O 1
ATOM 631 N N . ALA A 1 82 ? -1.391 2.621 14.794 1.00 89.81 82 ALA A N 1
ATOM 632 C CA . ALA A 1 82 ? -1.023 3.611 15.807 1.00 89.81 82 ALA A CA 1
ATOM 633 C C . ALA A 1 82 ? -2.225 4.400 16.358 1.00 89.81 82 ALA A C 1
ATOM 635 O O . ALA A 1 82 ? -2.204 4.846 17.504 1.00 89.81 82 ALA A O 1
ATOM 636 N N . ALA A 1 83 ? -3.268 4.604 15.549 1.00 87.81 83 ALA A N 1
ATOM 637 C CA . ALA A 1 83 ? -4.491 5.292 15.955 1.00 87.81 83 ALA A CA 1
ATOM 638 C C . ALA A 1 83 ? -5.480 4.372 16.694 1.00 87.81 83 ALA A C 1
ATOM 640 O O . ALA A 1 83 ? -6.372 4.860 17.393 1.00 87.81 83 ALA A O 1
ATOM 641 N N . GLY A 1 84 ? -5.351 3.054 16.526 1.00 87.06 84 GLY A N 1
ATOM 642 C CA . GLY A 1 84 ? -6.203 2.060 17.166 1.00 87.06 84 GLY A CA 1
ATOM 643 C C . GLY A 1 84 ? -5.894 1.874 18.652 1.00 87.06 84 GLY A C 1
ATOM 644 O O . GLY A 1 84 ? -4.765 2.030 19.108 1.00 87.06 84 GLY A O 1
ATOM 645 N N . SER A 1 85 ? -6.906 1.480 19.430 1.00 90.69 85 SER A N 1
ATOM 646 C CA . SER A 1 85 ? -6.657 0.988 20.789 1.00 90.69 85 SER A CA 1
ATOM 647 C C . SER A 1 85 ? -6.012 -0.401 20.737 1.00 90.69 85 SER A C 1
ATOM 649 O O . SER A 1 85 ? -6.337 -1.187 19.846 1.00 90.69 85 SER A O 1
ATOM 651 N N . VAL A 1 86 ? -5.174 -0.751 21.722 1.00 92.19 86 VAL A N 1
ATOM 652 C CA . VAL A 1 86 ? -4.569 -2.098 21.829 1.00 92.19 86 VAL A CA 1
ATOM 653 C C . VAL A 1 86 ? -5.634 -3.192 21.729 1.00 92.19 86 VAL A C 1
ATOM 655 O O . VAL A 1 86 ? -5.466 -4.164 21.001 1.00 92.19 86 VAL A O 1
ATOM 658 N N . ARG A 1 87 ? -6.784 -2.997 22.388 1.00 92.38 87 ARG A N 1
ATOM 659 C CA . ARG A 1 87 ? -7.916 -3.928 22.317 1.00 92.38 87 ARG A CA 1
ATOM 660 C C . ARG A 1 87 ? -8.453 -4.071 20.892 1.00 92.38 87 ARG A C 1
ATOM 662 O O . ARG A 1 87 ? -8.700 -5.187 20.452 1.00 92.38 87 ARG A O 1
ATOM 669 N N . THR A 1 88 ? -8.638 -2.964 20.175 1.00 91.44 88 THR A N 1
ATOM 670 C CA . THR A 1 88 ? -9.119 -2.980 18.785 1.00 91.44 88 THR A CA 1
ATOM 671 C C . THR A 1 88 ? -8.123 -3.679 17.869 1.00 91.44 88 THR A C 1
ATOM 673 O O . THR A 1 88 ? -8.533 -4.509 17.066 1.00 91.44 88 THR A O 1
ATOM 676 N N . ILE A 1 89 ? -6.828 -3.396 18.019 1.00 92.31 89 ILE A N 1
ATOM 677 C CA . ILE A 1 89 ? -5.765 -4.039 17.239 1.00 92.31 89 ILE A CA 1
ATOM 678 C C . ILE A 1 89 ? -5.788 -5.549 17.473 1.00 92.31 89 ILE A C 1
ATOM 680 O O . ILE A 1 89 ? -5.820 -6.305 16.510 1.00 92.31 89 ILE A O 1
ATOM 684 N N . LEU A 1 90 ? -5.851 -5.994 18.732 1.00 93.88 90 LEU A N 1
ATOM 685 C CA . LEU A 1 90 ? -5.918 -7.417 19.071 1.00 93.88 90 LEU A CA 1
ATOM 686 C C . LEU A 1 90 ? -7.156 -8.101 18.484 1.00 93.88 90 LEU A C 1
ATOM 688 O O . LEU A 1 90 ? -7.045 -9.209 17.971 1.00 93.88 90 LEU A O 1
ATOM 692 N N . ILE A 1 91 ? -8.320 -7.445 18.520 1.00 94.88 91 ILE A N 1
ATOM 693 C CA . ILE A 1 91 ? -9.551 -7.990 17.932 1.00 94.88 91 ILE A CA 1
ATOM 694 C C . ILE A 1 91 ? -9.430 -8.094 16.410 1.00 94.88 91 ILE A C 1
ATOM 696 O O . ILE A 1 91 ? -9.784 -9.123 15.847 1.00 94.88 91 ILE A O 1
ATOM 700 N N . VAL A 1 92 ? -8.935 -7.053 15.736 1.00 92.69 92 VAL A N 1
ATOM 701 C CA . VAL A 1 92 ? -8.821 -7.035 14.270 1.00 92.69 92 VAL A CA 1
ATOM 702 C C . VAL A 1 92 ? -7.775 -8.038 13.802 1.00 92.69 92 VAL A C 1
ATOM 704 O O . VAL A 1 92 ? -8.074 -8.891 12.975 1.00 92.69 92 VAL A O 1
ATOM 707 N N . VAL A 1 93 ? -6.566 -7.976 14.360 1.00 92.31 93 VAL A N 1
ATOM 708 C CA . VAL A 1 93 ? -5.471 -8.885 14.007 1.00 92.31 93 VAL A CA 1
ATOM 709 C C . VAL A 1 93 ? -5.859 -10.320 14.359 1.00 92.31 93 VAL A C 1
ATOM 711 O O . VAL A 1 93 ? -5.814 -11.192 13.497 1.00 92.31 93 VAL A O 1
ATOM 714 N N . GLY A 1 94 ? -6.323 -10.566 15.586 1.00 94.81 94 GLY A N 1
ATOM 715 C CA . GLY A 1 94 ? -6.761 -11.892 16.022 1.00 94.81 94 GLY A CA 1
ATOM 716 C C . GLY A 1 94 ? -7.929 -12.433 15.199 1.00 94.81 94 GLY A C 1
ATOM 717 O O . GLY A 1 94 ? -7.933 -13.610 14.857 1.00 94.81 94 GLY A O 1
ATOM 718 N N . GLY A 1 95 ? -8.881 -11.581 14.819 1.00 95.50 95 GLY A N 1
ATOM 719 C CA . GLY A 1 95 ? -9.999 -11.946 13.954 1.00 95.50 95 GLY A CA 1
ATOM 720 C C . GLY A 1 95 ? -9.562 -12.313 12.537 1.00 95.50 95 GLY A C 1
ATOM 721 O O . GLY A 1 95 ? -10.030 -13.314 12.004 1.00 95.50 95 GLY A O 1
ATOM 722 N N . VAL A 1 96 ? -8.628 -11.562 11.945 1.00 93.88 96 VAL A N 1
ATOM 723 C CA . VAL A 1 96 ? -8.070 -11.873 10.619 1.00 93.88 96 VAL A CA 1
ATOM 724 C C . VAL A 1 96 ? -7.293 -13.188 10.655 1.00 93.88 96 VAL A C 1
ATOM 726 O O . VAL A 1 96 ? -7.582 -14.082 9.865 1.00 93.88 96 VAL A O 1
ATOM 729 N N . PHE A 1 97 ? -6.355 -13.350 11.592 1.00 95.19 97 PHE A N 1
ATOM 730 C CA . PHE A 1 97 ? -5.573 -14.586 11.715 1.00 95.19 97 PHE A CA 1
ATOM 731 C C . PHE A 1 97 ? -6.449 -15.792 12.063 1.00 95.19 97 PHE A C 1
ATOM 733 O O . PHE A 1 97 ? -6.318 -16.847 11.448 1.00 95.19 97 PHE A O 1
ATOM 740 N N . GLY A 1 98 ? -7.368 -15.632 13.016 1.00 96.38 98 GLY A N 1
ATOM 741 C CA . GLY A 1 98 ? -8.320 -16.668 13.397 1.00 96.38 98 GLY A CA 1
ATOM 742 C C . GLY A 1 98 ? -9.227 -17.058 12.233 1.00 96.38 98 GLY A C 1
ATOM 743 O O . GLY A 1 98 ? -9.404 -18.242 11.977 1.00 96.38 98 GLY A O 1
ATOM 744 N N . GLY A 1 99 ? -9.737 -16.082 11.478 1.00 96.12 99 GLY A N 1
ATOM 745 C CA . GLY A 1 99 ? -10.549 -16.320 10.286 1.00 96.12 99 GLY A CA 1
ATOM 746 C C . GLY A 1 99 ? -9.789 -17.056 9.182 1.00 96.12 99 GLY A C 1
ATOM 747 O O . GLY A 1 99 ? -10.327 -17.994 8.603 1.00 96.12 99 GLY A O 1
ATOM 748 N N . LEU A 1 100 ? -8.527 -16.691 8.930 1.00 95.88 100 LEU A N 1
ATOM 749 C CA . LEU A 1 100 ? -7.663 -17.395 7.975 1.00 95.88 100 LEU A CA 1
ATOM 750 C C . LEU A 1 100 ? -7.410 -18.846 8.393 1.00 95.88 100 LEU A C 1
ATOM 752 O O . LEU A 1 100 ? -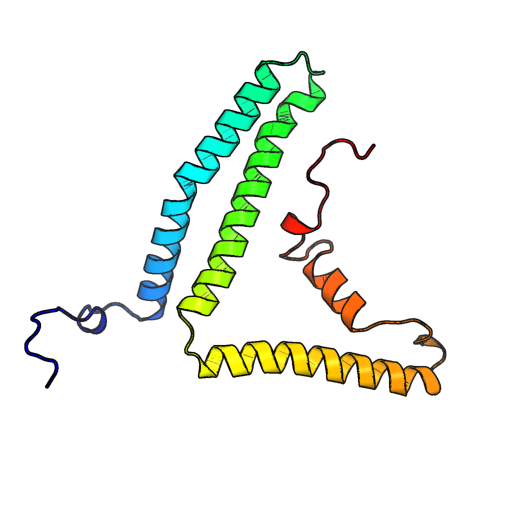7.515 -19.747 7.564 1.00 95.88 100 LEU A O 1
ATOM 756 N N . LEU A 1 101 ? -7.108 -19.076 9.673 1.00 96.00 101 LEU A N 1
ATOM 757 C CA . LEU A 1 101 ? -6.832 -20.409 10.205 1.00 96.00 101 LEU A CA 1
ATOM 758 C C . LEU A 1 101 ? -8.086 -21.283 10.173 1.00 96.00 101 LEU A C 1
ATOM 760 O O . LEU A 1 101 ? -8.047 -22.388 9.642 1.00 96.00 101 LEU A O 1
ATOM 764 N N . VAL A 1 102 ? -9.208 -20.780 10.695 1.00 96.69 102 VAL A N 1
ATOM 765 C CA . VAL A 1 102 ? -10.490 -21.496 10.674 1.00 96.69 102 VAL A CA 1
ATOM 766 C C . VAL A 1 102 ? -10.918 -21.775 9.235 1.00 96.69 102 VAL A C 1
ATOM 768 O O . VAL A 1 102 ? -11.319 -22.894 8.938 1.00 96.69 102 VAL A O 1
ATOM 771 N N . GLY A 1 103 ? -10.779 -20.802 8.330 1.00 95.00 103 GLY A N 1
ATOM 772 C CA . GLY A 1 103 ? -11.083 -20.972 6.910 1.00 95.00 103 GLY A CA 1
ATOM 773 C C . GLY A 1 103 ? -10.247 -22.072 6.254 1.00 95.00 103 GLY A C 1
ATOM 774 O O . GLY A 1 103 ? -10.806 -22.946 5.597 1.00 95.00 103 GLY A O 1
ATOM 775 N N . GLU A 1 104 ? -8.931 -22.091 6.483 1.00 94.25 104 GLU A N 1
ATOM 776 C CA . GLU A 1 104 ? -8.061 -23.156 5.967 1.00 94.25 104 GLU A CA 1
ATOM 777 C C . GLU A 1 104 ? -8.424 -24.517 6.571 1.00 94.25 104 GLU A C 1
ATOM 779 O O . GLU A 1 104 ? -8.536 -25.488 5.832 1.00 94.25 104 GLU A O 1
ATOM 784 N N . VAL A 1 105 ? -8.676 -24.607 7.883 1.00 94.69 105 VAL A N 1
ATOM 785 C CA . VAL A 1 105 ? -9.091 -25.865 8.533 1.00 94.69 105 VAL A CA 1
ATOM 786 C C . VAL A 1 105 ? -10.400 -26.388 7.945 1.00 94.69 105 VAL A C 1
ATOM 788 O O . VAL A 1 105 ? -10.506 -27.579 7.665 1.00 94.69 105 VAL A O 1
ATOM 791 N N . VAL A 1 106 ? -11.382 -25.513 7.719 1.00 94.25 106 VAL A N 1
ATOM 792 C CA . VAL A 1 106 ? -12.658 -25.887 7.097 1.00 94.25 106 VAL A CA 1
ATOM 793 C C . VAL A 1 106 ? -12.435 -26.387 5.673 1.00 94.25 106 VAL A C 1
ATOM 795 O O . VAL A 1 106 ? -12.963 -27.436 5.320 1.00 94.25 106 VAL A O 1
ATOM 798 N N . VAL A 1 107 ? -11.621 -25.698 4.870 1.00 93.12 107 VAL A N 1
ATOM 799 C CA . VAL A 1 107 ? -11.293 -26.145 3.507 1.00 93.12 107 VAL A CA 1
ATOM 800 C C . VAL A 1 107 ? -10.598 -27.502 3.521 1.00 93.12 107 VAL A C 1
ATOM 802 O O . VAL A 1 107 ? -11.010 -28.388 2.785 1.00 93.12 107 VAL A O 1
ATOM 805 N N . ARG A 1 108 ? -9.611 -27.705 4.400 1.00 90.50 108 ARG A N 1
ATOM 806 C CA . ARG A 1 108 ? -8.899 -28.986 4.549 1.00 90.50 108 ARG A CA 1
ATOM 807 C C . ARG A 1 108 ? -9.805 -30.113 5.017 1.00 90.50 108 ARG A C 1
ATOM 809 O O . ARG A 1 108 ? -9.630 -31.251 4.604 1.00 90.50 108 ARG A O 1
ATOM 816 N N . PHE A 1 109 ? -10.767 -29.809 5.881 1.00 91.06 109 PHE A N 1
ATOM 817 C CA . PHE A 1 109 ? -11.773 -30.774 6.294 1.00 91.06 109 PHE A CA 1
ATOM 818 C C . PHE A 1 109 ? -12.692 -31.149 5.125 1.00 91.06 109 PHE A C 1
ATOM 820 O O . PHE A 1 109 ? -12.960 -32.327 4.919 1.00 91.06 109 PHE A O 1
ATOM 827 N N . LEU A 1 110 ? -13.150 -30.164 4.345 1.00 91.12 110 LEU A N 1
ATOM 828 C CA . LEU A 1 110 ? -14.028 -30.380 3.190 1.00 91.12 110 LEU A CA 1
ATOM 829 C C . LEU A 1 110 ? -13.330 -31.078 2.019 1.00 91.12 110 LEU A C 1
ATOM 831 O O . LEU A 1 110 ? -13.992 -31.814 1.292 1.00 91.12 110 LEU A O 1
ATOM 835 N N . ASP A 1 111 ? -12.019 -30.895 1.869 1.00 89.25 111 ASP A N 1
ATOM 836 C CA . ASP A 1 111 ? -11.173 -31.583 0.884 1.00 89.25 111 ASP A CA 1
ATOM 837 C C . ASP A 1 111 ? -11.339 -33.113 0.959 1.00 89.25 111 ASP A C 1
ATOM 839 O O . ASP A 1 111 ? -11.458 -33.795 -0.053 1.00 89.25 111 ASP A O 1
ATOM 843 N N . ALA A 1 112 ? -11.507 -33.659 2.171 1.00 84.31 112 ALA A N 1
ATOM 844 C CA . ALA A 1 112 ? -11.746 -35.089 2.382 1.00 84.31 112 ALA A CA 1
ATOM 845 C C . ALA A 1 112 ? -13.101 -35.598 1.842 1.00 84.31 112 ALA A C 1
ATOM 847 O O . ALA A 1 112 ? -13.282 -36.805 1.682 1.00 84.31 112 ALA A O 1
ATOM 848 N N . PHE A 1 113 ? -14.061 -34.706 1.584 1.00 88.62 113 PHE A N 1
ATOM 849 C CA . PHE A 1 113 ? -15.418 -35.054 1.143 1.00 88.62 113 PHE A CA 1
ATOM 850 C C . PHE A 1 113 ? -15.731 -34.574 -0.278 1.00 88.62 113 PHE A C 1
ATOM 852 O O . PHE A 1 113 ? -16.664 -35.081 -0.902 1.00 88.62 113 PHE A O 1
ATOM 859 N N . VAL A 1 114 ? -14.988 -33.591 -0.790 1.00 86.75 114 VAL A N 1
ATOM 860 C CA . VAL A 1 114 ? -15.277 -32.905 -2.051 1.00 86.75 114 VAL A CA 1
ATOM 861 C C . VAL A 1 114 ? -14.038 -32.909 -2.940 1.00 86.75 114 VAL A C 1
ATOM 863 O O . VAL A 1 114 ? -13.148 -32.082 -2.789 1.00 86.75 114 VAL A O 1
ATOM 866 N N . LEU A 1 115 ? -14.050 -33.777 -3.952 1.00 76.94 115 LEU A N 1
ATOM 867 C CA . LEU A 1 115 ? -12.968 -33.938 -4.939 1.00 76.94 115 LEU A CA 1
ATOM 868 C C . LEU A 1 115 ? -12.615 -32.635 -5.689 1.00 76.94 115 LEU A C 1
ATOM 870 O O . LEU A 1 115 ? -11.502 -32.465 -6.165 1.00 76.94 115 LEU A O 1
ATOM 874 N N . ALA A 1 116 ? -13.552 -31.685 -5.781 1.00 80.50 116 ALA A N 1
ATOM 875 C CA . ALA A 1 116 ? -13.326 -30.387 -6.421 1.00 80.50 116 ALA A CA 1
ATOM 876 C C . ALA A 1 116 ? -12.430 -29.425 -5.611 1.00 80.50 116 ALA A C 1
ATOM 878 O O . ALA A 1 116 ? -12.032 -28.391 -6.144 1.00 80.50 116 ALA A O 1
ATOM 879 N N . LEU A 1 117 ? -12.146 -29.723 -4.339 1.00 80.88 117 LEU A N 1
ATOM 880 C CA . LEU A 1 117 ? -11.296 -28.903 -3.468 1.00 80.88 117 LEU A CA 1
ATOM 881 C C . LEU A 1 117 ? -9.853 -29.417 -3.378 1.00 80.88 117 LEU A C 1
ATOM 883 O O . LEU A 1 117 ? -9.048 -28.804 -2.673 1.00 80.88 117 LEU A O 1
ATOM 887 N N . GLU A 1 118 ? -9.517 -30.470 -4.130 1.00 82.25 118 GLU A N 1
ATOM 888 C CA . GLU A 1 118 ? -8.208 -31.117 -4.072 1.00 82.25 118 GLU A CA 1
ATOM 889 C C . GLU A 1 118 ? -7.076 -30.116 -4.335 1.00 82.25 118 GLU A C 1
ATOM 891 O O . GLU A 1 118 ? -6.971 -29.494 -5.395 1.00 82.25 118 GLU A O 1
ATOM 896 N N . GLY A 1 119 ? -6.227 -29.926 -3.322 1.00 81.75 119 GLY A N 1
ATOM 897 C CA . GLY A 1 119 ? -5.082 -29.016 -3.385 1.00 81.75 119 GLY A CA 1
ATOM 898 C C . GLY A 1 119 ? -5.418 -27.525 -3.259 1.00 81.75 119 GLY A C 1
ATOM 899 O O . GLY A 1 119 ? -4.503 -26.696 -3.326 1.00 81.75 119 GLY A O 1
ATOM 900 N N . TRP A 1 120 ? -6.682 -27.154 -3.032 1.00 90.12 120 TRP A N 1
ATOM 901 C CA . TRP A 1 120 ? -7.065 -25.762 -2.813 1.00 90.12 120 TRP A CA 1
ATOM 902 C C . TRP A 1 120 ? -6.593 -25.270 -1.437 1.00 90.12 120 TRP A C 1
ATOM 904 O O . TRP A 1 120 ? -6.654 -25.984 -0.436 1.00 90.12 120 TRP A O 1
ATOM 914 N N . SER A 1 121 ? -6.103 -24.029 -1.370 1.00 91.62 121 SER A N 1
ATOM 915 C CA . SER A 1 121 ? -5.724 -23.383 -0.108 1.00 91.62 121 SER A CA 1
ATOM 916 C C . SER A 1 121 ? -6.435 -22.048 0.016 1.00 91.62 121 SER A C 1
ATOM 918 O O . SER A 1 121 ? -6.280 -21.162 -0.828 1.00 91.62 121 SER A O 1
ATOM 920 N N . PHE A 1 122 ? -7.177 -21.900 1.109 1.00 92.38 122 PHE A N 1
ATOM 921 C CA . PHE A 1 122 ? -7.900 -20.682 1.438 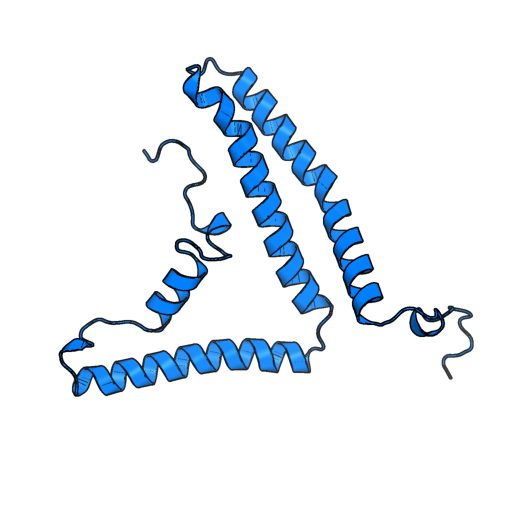1.00 92.38 122 PHE A CA 1
ATOM 922 C C . PHE A 1 122 ? -6.938 -19.521 1.672 1.00 92.38 122 PHE A C 1
ATOM 924 O O . PHE A 1 122 ? -7.144 -18.422 1.162 1.00 92.38 122 PHE A O 1
ATOM 931 N N . ILE A 1 123 ? -5.852 -19.778 2.406 1.00 93.75 123 ILE A N 1
ATOM 932 C CA . ILE A 1 123 ? -4.839 -18.758 2.686 1.00 93.75 123 ILE A CA 1
ATOM 933 C C . ILE A 1 123 ? -4.225 -18.256 1.380 1.00 93.75 123 ILE A C 1
ATOM 935 O O . ILE A 1 123 ? -4.122 -17.045 1.192 1.00 93.75 123 ILE A O 1
ATOM 939 N N . ARG A 1 124 ? -3.864 -19.164 0.461 1.00 92.31 124 ARG A N 1
ATOM 940 C CA . ARG A 1 124 ? -3.344 -18.770 -0.857 1.00 92.31 124 ARG A CA 1
ATOM 941 C C . ARG A 1 124 ? -4.362 -17.947 -1.630 1.00 92.31 124 ARG A C 1
ATOM 943 O O . ARG A 1 124 ? -4.010 -16.872 -2.086 1.00 92.31 124 ARG A O 1
ATOM 950 N N . ALA A 1 125 ? -5.623 -18.372 -1.678 1.00 92.44 125 ALA A N 1
ATOM 951 C CA . ALA A 1 125 ? -6.669 -17.616 -2.359 1.00 92.44 125 ALA A CA 1
ATOM 952 C C . ALA A 1 125 ? -6.826 -16.189 -1.799 1.00 92.44 125 ALA A C 1
ATOM 954 O O . ALA A 1 125 ? -6.944 -15.233 -2.563 1.00 92.44 125 ALA A O 1
ATOM 955 N N . VAL A 1 126 ? -6.780 -16.013 -0.473 1.00 93.12 126 VAL A N 1
ATOM 956 C CA . VAL A 1 126 ? -6.835 -14.678 0.145 1.00 93.12 126 VAL A CA 1
ATOM 957 C C . VAL A 1 126 ? -5.589 -13.859 -0.191 1.00 93.12 126 VAL A C 1
ATOM 959 O O . VAL A 1 126 ? -5.708 -12.685 -0.542 1.00 93.12 126 VAL A O 1
ATOM 962 N N . LEU A 1 127 ? -4.398 -14.457 -0.112 1.00 91.88 127 LEU A N 1
ATOM 963 C CA . LEU A 1 127 ? -3.153 -13.790 -0.495 1.00 91.88 127 LEU A CA 1
ATOM 964 C C . LEU A 1 127 ? -3.161 -13.385 -1.971 1.00 91.88 127 LEU A C 1
ATOM 966 O O . LEU A 1 127 ? -2.764 -12.263 -2.278 1.00 91.88 127 LEU A O 1
ATOM 970 N N . ASP A 1 128 ? -3.670 -14.226 -2.865 1.00 91.81 128 ASP A N 1
ATOM 971 C CA . ASP A 1 128 ? -3.782 -13.947 -4.297 1.00 91.81 128 ASP A CA 1
ATOM 972 C C . ASP A 1 128 ? -4.773 -12.811 -4.570 1.00 91.81 128 ASP A C 1
ATOM 974 O O . ASP A 1 128 ? -4.508 -11.949 -5.401 1.00 91.81 128 ASP A O 1
ATOM 978 N N . VAL A 1 129 ? -5.883 -12.725 -3.832 1.00 92.56 129 VAL A N 1
ATOM 979 C CA . VAL A 1 129 ? -6.813 -11.585 -3.929 1.00 92.56 129 VAL A CA 1
ATOM 980 C C . VAL A 1 129 ? -6.173 -10.292 -3.413 1.00 92.56 129 VAL A C 1
ATOM 982 O O . VAL A 1 129 ? -6.368 -9.221 -3.989 1.00 92.56 129 VAL A O 1
ATOM 985 N N . LEU A 1 130 ? -5.402 -10.369 -2.327 1.00 91.88 130 LEU A N 1
ATOM 986 C CA . LEU A 1 130 ? -4.775 -9.203 -1.704 1.00 91.88 130 LEU A CA 1
ATOM 987 C C . LEU A 1 130 ? -3.555 -8.683 -2.477 1.00 91.88 130 LEU A C 1
ATOM 989 O O . LEU A 1 130 ? -3.323 -7.471 -2.504 1.00 91.88 130 LEU A O 1
ATOM 993 N N . SER A 1 131 ? -2.779 -9.583 -3.080 1.00 92.00 131 SER A N 1
ATOM 994 C CA . SER A 1 131 ? -1.492 -9.292 -3.726 1.00 92.00 131 SER A CA 1
ATOM 995 C C . SER A 1 131 ? -1.509 -9.423 -5.253 1.00 92.00 131 SER A C 1
ATOM 997 O O . SER A 1 131 ? -0.675 -8.816 -5.927 1.00 92.00 131 SER A O 1
ATOM 999 N N . GLY A 1 132 ? -2.471 -10.153 -5.816 1.00 88.56 132 GLY A N 1
ATOM 1000 C CA . GLY A 1 132 ? -2.705 -10.258 -7.253 1.00 88.56 132 GLY A CA 1
ATOM 1001 C C . GLY A 1 132 ? -3.352 -9.002 -7.829 1.00 88.56 132 GLY A C 1
ATOM 1002 O O . GLY A 1 132 ? -3.514 -7.992 -7.154 1.00 88.56 132 GLY A O 1
ATOM 1003 N N . TRP A 1 133 ? -3.716 -9.015 -9.110 1.00 81.62 133 TRP A N 1
ATOM 1004 C CA . TRP A 1 133 ? -4.461 -7.908 -9.722 1.00 81.62 133 TRP A CA 1
ATOM 1005 C C . TRP A 1 133 ? -5.968 -8.135 -9.591 1.00 81.62 133 TRP A C 1
ATOM 1007 O O . TRP A 1 133 ? -6.408 -9.216 -9.980 1.00 81.62 133 TRP A O 1
ATOM 1017 N N . PRO A 1 134 ? -6.777 -7.149 -9.147 1.00 84.50 134 PRO A N 1
ATOM 1018 C CA . PRO A 1 134 ? -6.469 -5.758 -8.766 1.00 84.50 134 PRO A CA 1
ATOM 1019 C C . PRO A 1 134 ? -6.368 -5.531 -7.234 1.00 84.50 134 PRO A C 1
ATOM 1021 O O . PRO A 1 134 ? -7.060 -4.688 -6.668 1.00 84.50 134 PRO A O 1
ATOM 1024 N N . GLY A 1 135 ? -5.515 -6.286 -6.547 1.00 87.88 135 GLY A N 1
ATOM 1025 C CA . GLY A 1 135 ? -5.329 -6.250 -5.096 1.00 87.88 135 GLY A CA 1
ATOM 1026 C C . GLY A 1 135 ? -4.516 -5.049 -4.581 1.00 87.88 135 GLY A C 1
ATOM 1027 O O . GLY A 1 135 ? -3.612 -4.556 -5.266 1.00 87.88 135 GLY A O 1
ATOM 1028 N N . PRO A 1 136 ? -4.793 -4.574 -3.350 1.00 87.75 136 PRO A N 1
ATOM 1029 C CA . PRO A 1 136 ? -4.158 -3.385 -2.780 1.00 87.75 136 PRO A CA 1
ATOM 1030 C C . PRO A 1 136 ? -2.659 -3.570 -2.511 1.00 87.75 136 PRO A C 1
ATOM 1032 O O . PRO A 1 136 ? -1.885 -2.633 -2.687 1.00 87.75 136 PRO A O 1
ATOM 1035 N N . PHE A 1 137 ? -2.221 -4.775 -2.134 1.00 90.75 137 PHE A N 1
ATOM 1036 C CA . PHE A 1 137 ? -0.817 -5.066 -1.825 1.00 90.75 137 PHE A CA 1
ATOM 1037 C C . PHE A 1 137 ? 0.001 -5.456 -3.058 1.00 90.75 137 PHE A C 1
ATOM 1039 O O . PHE A 1 137 ? 1.193 -5.749 -2.935 1.00 90.75 137 PHE A O 1
ATOM 1046 N N . ARG A 1 138 ? -0.589 -5.393 -4.261 1.00 88.50 138 ARG A N 1
ATOM 1047 C CA . ARG A 1 138 ? 0.121 -5.671 -5.516 1.00 88.50 138 ARG A CA 1
ATOM 1048 C C . ARG A 1 138 ? 1.356 -4.797 -5.700 1.00 88.50 138 ARG A C 1
ATOM 1050 O O . ARG A 1 138 ? 2.322 -5.230 -6.317 1.00 88.50 138 ARG A O 1
ATOM 1057 N N . VAL A 1 139 ? 1.354 -3.585 -5.146 1.00 88.69 139 VAL A N 1
ATOM 1058 C CA . VAL A 1 139 ? 2.514 -2.688 -5.216 1.00 88.69 139 VAL A CA 1
ATOM 1059 C C . VAL A 1 139 ? 3.761 -3.325 -4.585 1.00 88.69 139 VAL A C 1
ATOM 1061 O O . VAL A 1 139 ? 4.859 -3.089 -5.072 1.00 88.69 139 VAL A O 1
ATOM 1064 N N . TYR A 1 140 ? 3.612 -4.184 -3.570 1.00 87.50 140 TYR A N 1
ATOM 1065 C CA . TYR A 1 140 ? 4.736 -4.909 -2.965 1.00 87.50 140 TYR A CA 1
ATOM 1066 C C . TYR A 1 140 ? 5.061 -6.229 -3.666 1.00 87.50 140 TYR A C 1
ATOM 1068 O O . TYR A 1 140 ? 6.222 -6.618 -3.690 1.00 87.50 140 TYR A O 1
ATOM 1076 N N . ALA A 1 141 ? 4.056 -6.913 -4.220 1.00 83.88 141 ALA A N 1
ATOM 1077 C CA . ALA A 1 141 ? 4.222 -8.235 -4.829 1.00 83.88 141 ALA A CA 1
ATOM 1078 C C . ALA A 1 141 ? 4.596 -8.201 -6.321 1.00 83.88 141 ALA A C 1
ATOM 1080 O O . ALA A 1 141 ? 5.058 -9.199 -6.863 1.00 83.88 141 ALA A O 1
ATOM 1081 N N . GLY A 1 142 ? 4.361 -7.084 -7.011 1.00 75.31 142 GLY A N 1
ATOM 1082 C CA . GLY A 1 142 ? 4.682 -6.946 -8.429 1.00 75.31 142 GLY A CA 1
ATOM 1083 C C . GLY A 1 142 ? 6.180 -6.797 -8.687 1.00 75.31 142 GLY A C 1
ATOM 1084 O O . GLY A 1 142 ? 6.921 -6.333 -7.829 1.00 75.31 142 GLY A O 1
ATOM 1085 N N . ASN A 1 143 ? 6.618 -7.111 -9.905 1.00 78.81 143 ASN A N 1
ATOM 1086 C CA . ASN A 1 143 ? 8.018 -6.960 -10.300 1.00 78.81 143 ASN A CA 1
ATOM 1087 C C . ASN A 1 143 ? 8.444 -5.487 -10.265 1.00 78.81 143 ASN A C 1
ATOM 1089 O O . ASN A 1 143 ? 7.917 -4.664 -11.017 1.00 78.81 143 ASN A O 1
ATOM 1093 N N . TRP A 1 144 ? 9.417 -5.162 -9.411 1.00 79.38 144 TRP A N 1
ATOM 1094 C CA . TRP A 1 144 ? 10.067 -3.845 -9.306 1.00 79.38 144 TRP A CA 1
ATOM 1095 C C . TRP A 1 144 ? 11.219 -3.675 -10.303 1.00 79.38 144 TRP A C 1
ATOM 1097 O O . TRP A 1 144 ? 12.047 -2.782 -10.130 1.00 79.38 144 TRP A O 1
ATOM 1107 N N . MET A 1 145 ? 11.286 -4.535 -11.320 1.00 75.31 145 MET A N 1
ATOM 1108 C CA . MET A 1 145 ? 12.232 -4.494 -12.434 1.00 75.31 145 MET A CA 1
ATOM 1109 C C . MET A 1 145 ? 11.442 -4.529 -13.749 1.00 75.31 145 MET A C 1
ATOM 1111 O O . MET A 1 145 ? 10.428 -5.224 -13.835 1.00 75.31 145 MET A O 1
ATOM 1115 N N . LEU A 1 146 ? 11.865 -3.753 -14.759 1.00 66.31 146 LEU A N 1
ATOM 1116 C CA . LEU A 1 146 ? 11.223 -3.766 -16.086 1.00 66.31 146 LEU A CA 1
ATOM 1117 C C . LEU A 1 146 ? 11.465 -5.098 -16.809 1.00 66.31 146 LEU A C 1
ATOM 1119 O O . LEU A 1 146 ? 10.620 -5.550 -17.575 1.00 66.31 146 LEU A O 1
ATOM 1123 N N . ILE A 1 147 ? 12.627 -5.701 -16.565 1.00 63.03 147 ILE A N 1
ATOM 1124 C CA . ILE A 1 147 ? 13.061 -6.958 -17.160 1.00 63.03 147 ILE A CA 1
ATOM 1125 C C . ILE A 1 147 ? 13.296 -7.919 -15.996 1.00 63.03 147 ILE A C 1
ATOM 1127 O O . ILE A 1 147 ? 14.173 -7.670 -15.170 1.00 63.03 147 ILE A O 1
ATOM 1131 N N . ASP A 1 148 ? 12.479 -8.968 -15.915 1.00 53.31 148 ASP A N 1
ATOM 1132 C CA . ASP A 1 148 ? 12.850 -10.177 -15.177 1.00 53.31 148 ASP A CA 1
ATOM 1133 C C . ASP A 1 148 ? 13.936 -10.869 -16.002 1.00 53.31 148 ASP A C 1
ATOM 1135 O O . ASP A 1 148 ? 13.728 -11.131 -17.191 1.00 53.31 148 ASP A O 1
ATOM 1139 N N . VAL A 1 149 ? 15.101 -11.093 -15.395 1.00 45.53 149 VAL A N 1
ATOM 1140 C CA . VAL A 1 149 ? 16.165 -11.931 -15.964 1.00 45.53 149 VAL A CA 1
ATOM 1141 C C . VAL A 1 149 ? 16.000 -13.339 -15.423 1.00 45.53 149 VAL A C 1
ATOM 1143 O O . VAL A 1 149 ? 15.807 -13.453 -14.191 1.00 45.53 149 VAL A O 1
#

Sequence (149 aa):
PDHQAGHAYALSLPIPRWRYVLLKMADGAIFLLPAALVFWFGALLAAGSVTLPDGLHAYPTLLAMRFWMAMLLAYAVLFALAAGSVRTILIVVGGVFGGLLVGEVVVRFLDAFVLALEGWSFIRAVLDVLSGWPGPFRVYAGNWMLIDV

pLDDT: mean 87.3, std 12.3, range [45.53, 98.12]